Protein AF-A0A7D5QGR8-F1 (afdb_monomer_lite)

pLDDT: mean 90.05, std 13.3, range [35.19, 98.06]

Radius of gyration: 16.92 Å; chains: 1; bounding box: 45×36×46 Å

Sequence (102 aa):
MPTPKSEFPELHPCDFYTPDELLEADQLYTVYEIARLLQGLDPDAEIDEGTEEILLDWTIPWVMNNADDLVVAEPRTEDEPAHYGLKRPGDLGDGAGDVDGE

Organism: NCBI:txid2743089

InterPro domains:
  IPR043867 Protein of unknown function DUF5827 [PF19145] (1-87)

Structure (mmCIF, N/CA/C/O backbone):
data_AF-A0A7D5QGR8-F1
#
_entry.id   AF-A0A7D5QGR8-F1
#
loop_
_atom_site.group_PDB
_atom_site.id
_atom_site.type_symbol
_at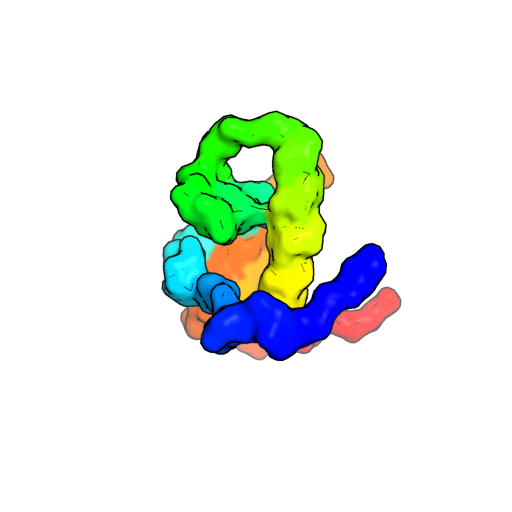om_site.label_atom_id
_atom_site.label_alt_id
_atom_site.label_comp_id
_atom_site.label_asym_id
_atom_site.label_entity_id
_atom_site.label_seq_id
_atom_site.pdbx_PDB_ins_code
_atom_site.Cartn_x
_atom_site.Cartn_y
_atom_site.Cartn_z
_atom_site.occupancy
_atom_site.B_iso_or_equiv
_atom_site.auth_seq_id
_atom_site.auth_comp_id
_atom_site.auth_asym_id
_atom_site.auth_atom_id
_atom_site.pdbx_PDB_model_num
ATOM 1 N N . MET A 1 1 ? -1.782 4.107 28.323 1.00 67.88 1 MET A N 1
ATOM 2 C CA . MET A 1 1 ? -2.050 2.904 29.146 1.00 67.88 1 MET A CA 1
ATOM 3 C C . MET A 1 1 ? -2.883 1.944 28.312 1.00 67.88 1 MET A C 1
ATOM 5 O O . MET A 1 1 ? -3.710 2.449 27.564 1.00 67.88 1 MET A O 1
ATOM 9 N N . PRO A 1 2 ? -2.663 0.621 28.386 1.00 90.56 2 PRO A N 1
ATOM 10 C CA . PRO A 1 2 ? -3.472 -0.352 27.650 1.00 90.56 2 PRO A CA 1
ATOM 11 C C . PRO A 1 2 ? -4.898 -0.444 28.216 1.00 90.56 2 PRO A C 1
ATOM 13 O O . PRO A 1 2 ? -5.076 -0.386 29.433 1.00 90.56 2 PRO A O 1
ATOM 16 N N . THR A 1 3 ? -5.888 -0.618 27.337 1.00 94.38 3 THR A N 1
ATOM 17 C CA . THR A 1 3 ? -7.311 -0.763 27.694 1.00 94.38 3 THR A CA 1
ATOM 18 C C . THR A 1 3 ? -7.727 -2.242 27.649 1.00 94.38 3 THR A C 1
ATOM 20 O O . THR A 1 3 ? -7.414 -2.927 26.670 1.00 94.38 3 THR A O 1
ATOM 23 N N . PRO A 1 4 ? -8.419 -2.777 28.672 1.00 96.44 4 PRO A N 1
ATOM 24 C CA . PRO A 1 4 ? -8.950 -4.139 28.660 1.00 96.44 4 PRO A CA 1
ATOM 25 C C . PRO A 1 4 ? -9.949 -4.383 27.521 1.00 96.44 4 PRO A C 1
ATOM 27 O O . PRO A 1 4 ? -10.873 -3.603 27.312 1.00 96.44 4 PRO A O 1
ATOM 30 N N . LYS A 1 5 ? -9.837 -5.535 26.843 1.00 91.94 5 LYS A N 1
ATOM 31 C CA . LYS A 1 5 ? -10.770 -5.938 25.769 1.00 91.94 5 LYS A CA 1
ATOM 32 C C . LYS A 1 5 ? -12.233 -5.995 26.224 1.00 91.94 5 LYS A C 1
ATOM 34 O O . LYS A 1 5 ? -13.124 -5.744 25.430 1.00 91.94 5 LYS A O 1
ATOM 39 N N . SER A 1 6 ? -12.475 -6.309 27.498 1.00 95.94 6 SER A N 1
ATOM 40 C CA . SER A 1 6 ? -13.815 -6.389 28.093 1.00 95.94 6 SER A CA 1
ATOM 41 C C . SER A 1 6 ? -14.546 -5.048 28.185 1.00 95.94 6 SER A C 1
ATOM 43 O O . SER A 1 6 ? -15.734 -5.043 28.490 1.00 95.94 6 SER A O 1
ATOM 45 N N . GLU A 1 7 ? -13.857 -3.922 27.974 1.00 96.81 7 GLU A N 1
ATOM 46 C CA . GLU A 1 7 ? -14.498 -2.603 27.895 1.00 96.81 7 GLU A CA 1
ATOM 47 C C . GLU A 1 7 ? -15.205 -2.372 26.550 1.00 96.81 7 GLU A C 1
ATOM 49 O O . GLU A 1 7 ? -15.993 -1.436 26.428 1.00 96.81 7 GLU A O 1
ATOM 54 N N . PHE A 1 8 ? -14.972 -3.237 25.558 1.00 94.06 8 PHE A N 1
ATOM 55 C CA . PHE A 1 8 ? -15.569 -3.139 24.233 1.00 94.06 8 PHE A CA 1
ATOM 56 C C . PHE A 1 8 ? -16.682 -4.186 24.074 1.00 94.06 8 PHE A C 1
ATOM 58 O O . PHE A 1 8 ? -16.452 -5.366 24.348 1.00 94.06 8 PHE A O 1
ATOM 65 N N . PRO A 1 9 ? -17.892 -3.782 23.644 1.00 89.19 9 PRO A N 1
ATOM 66 C CA . PRO A 1 9 ? -19.031 -4.692 23.510 1.00 89.19 9 PRO A CA 1
ATOM 67 C C . PRO A 1 9 ? -18.864 -5.696 22.362 1.00 89.19 9 PRO A C 1
ATOM 69 O O . PRO A 1 9 ? -19.501 -6.747 22.377 1.00 89.19 9 PRO A O 1
ATOM 72 N N . GLU A 1 10 ? -18.009 -5.384 21.390 1.00 92.62 10 GLU A N 1
ATOM 73 C CA . GLU A 1 10 ? -17.736 -6.207 20.219 1.00 92.62 10 GLU A CA 1
ATOM 74 C C . GLU A 1 10 ? -16.271 -6.044 19.798 1.00 92.62 10 GLU A C 1
ATOM 76 O O . GLU A 1 10 ? -15.670 -4.983 19.987 1.00 92.62 10 GLU A O 1
ATOM 81 N N . LEU A 1 11 ? -15.692 -7.117 19.259 1.00 93.00 11 LEU A N 1
ATOM 82 C CA . LEU A 1 11 ? -14.363 -7.132 18.660 1.00 93.00 11 LEU A CA 1
ATOM 83 C C . LEU A 1 11 ? -14.506 -7.662 17.238 1.00 93.00 11 LEU A C 1
ATOM 85 O O . LEU A 1 11 ? -15.069 -8.738 17.041 1.00 93.00 11 LEU A O 1
ATOM 89 N N . HIS A 1 12 ? -13.961 -6.934 16.274 1.00 84.62 12 HIS A N 1
ATOM 90 C CA . HIS A 1 12 ? -13.937 -7.357 14.880 1.00 84.62 12 HIS A CA 1
ATOM 91 C C . HIS A 1 12 ? -12.576 -7.976 14.538 1.00 84.62 12 HIS A C 1
ATOM 93 O O . HIS A 1 12 ? -11.566 -7.608 15.155 1.00 84.62 12 HIS A O 1
ATOM 99 N N . PRO A 1 13 ? -12.525 -8.915 13.579 1.00 84.25 13 PRO A N 1
ATOM 100 C CA . PRO A 1 13 ? -11.278 -9.279 12.925 1.00 84.25 13 PRO A CA 1
ATOM 101 C C . PRO A 1 13 ? -10.576 -8.030 12.386 1.00 84.25 13 PRO A C 1
ATOM 103 O O . PRO A 1 13 ? -11.219 -7.072 11.955 1.00 84.25 13 PRO A O 1
ATOM 106 N N . CYS A 1 14 ? -9.251 -8.026 12.456 1.00 80.19 14 CYS A N 1
ATOM 107 C CA . CYS A 1 14 ? -8.440 -6.953 11.897 1.00 80.19 14 CYS A CA 1
ATOM 108 C C . CYS A 1 14 ? -8.178 -7.279 10.423 1.00 80.19 14 CYS A C 1
ATOM 110 O O . CYS A 1 14 ? -7.066 -7.656 10.061 1.00 80.19 14 CYS A O 1
ATOM 112 N N . ASP A 1 15 ? -9.240 -7.217 9.621 1.00 79.06 15 ASP A N 1
ATOM 113 C CA . ASP A 1 15 ? -9.203 -7.549 8.199 1.00 79.06 15 ASP A CA 1
ATOM 114 C C . ASP A 1 15 ? -8.870 -6.291 7.390 1.00 79.06 15 ASP A C 1
ATOM 116 O O . ASP A 1 15 ? -9.483 -5.236 7.570 1.00 79.06 15 ASP A O 1
ATOM 120 N N . PHE A 1 16 ? -7.879 -6.411 6.512 1.00 84.38 16 PHE A N 1
ATOM 121 C CA . PHE A 1 16 ? -7.481 -5.383 5.553 1.00 84.38 16 PHE A CA 1
ATOM 122 C C . PHE A 1 16 ? -7.799 -5.869 4.142 1.00 84.38 16 PHE A C 1
ATOM 124 O O . PHE A 1 16 ? -7.909 -7.076 3.930 1.00 84.38 16 PHE A O 1
ATOM 131 N N . TYR A 1 17 ? -7.907 -4.940 3.188 1.00 88.94 17 TYR A N 1
ATOM 132 C CA . TYR A 1 17 ? -8.059 -5.295 1.778 1.00 88.94 17 TYR A CA 1
ATOM 133 C C . TYR A 1 17 ? -6.955 -6.260 1.349 1.00 88.94 17 TYR A C 1
ATOM 135 O O . TYR A 1 17 ? -5.775 -6.036 1.639 1.00 88.94 17 TYR A O 1
ATOM 143 N N . THR A 1 18 ? -7.346 -7.324 0.663 1.00 94.44 18 THR A N 1
ATOM 144 C CA . THR A 1 18 ? -6.410 -8.161 -0.088 1.00 94.44 18 THR A CA 1
ATOM 145 C C . THR A 1 18 ? -5.915 -7.401 -1.322 1.00 94.44 18 THR A C 1
ATOM 147 O O . THR A 1 18 ? -6.563 -6.443 -1.761 1.00 94.44 18 THR A O 1
ATOM 150 N N . PRO A 1 19 ? -4.763 -7.775 -1.900 1.00 96.81 19 PRO A N 1
ATOM 151 C CA . PRO A 1 19 ? -4.290 -7.137 -3.118 1.00 96.81 19 PRO A CA 1
ATOM 152 C C . PRO A 1 19 ? -5.316 -7.154 -4.253 1.00 96.81 19 PRO A C 1
ATOM 154 O O . PRO A 1 19 ? -5.481 -6.132 -4.916 1.00 96.81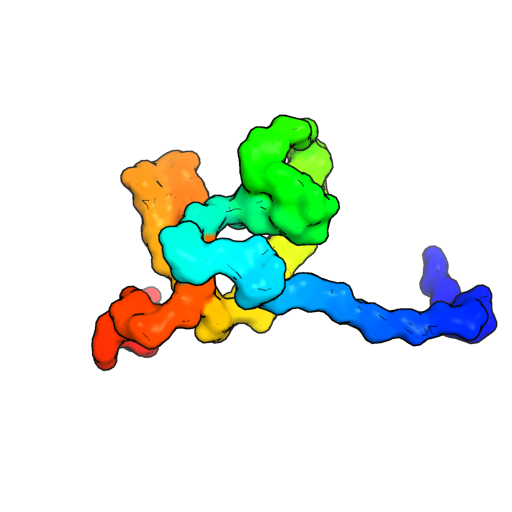 19 PRO A O 1
ATOM 157 N N . ASP A 1 20 ? -6.016 -8.271 -4.470 1.00 96.12 20 ASP A N 1
ATOM 158 C CA . ASP A 1 20 ? -6.979 -8.424 -5.567 1.00 96.12 20 ASP A CA 1
ATOM 159 C C . ASP A 1 20 ? -8.268 -7.616 -5.379 1.00 96.12 20 ASP A C 1
ATOM 161 O O . ASP A 1 20 ? -8.932 -7.284 -6.359 1.00 96.12 20 ASP A O 1
ATOM 165 N N . GLU A 1 21 ? -8.602 -7.253 -4.141 1.00 95.50 21 GLU A N 1
ATOM 166 C CA . GLU A 1 21 ? -9.685 -6.311 -3.846 1.00 95.50 21 GLU A CA 1
ATOM 167 C C . GLU A 1 21 ? -9.272 -4.849 -4.058 1.00 95.50 21 GLU A C 1
ATOM 169 O O . GLU A 1 21 ? -10.134 -4.001 -4.293 1.00 95.50 21 GLU A O 1
ATOM 174 N N . LEU A 1 22 ? -7.977 -4.545 -3.928 1.00 96.69 22 LEU A N 1
ATOM 175 C CA . LEU A 1 22 ? -7.461 -3.176 -3.904 1.00 96.69 22 LEU A CA 1
ATOM 176 C C . LEU A 1 22 ? -6.945 -2.694 -5.264 1.00 96.69 22 LEU A C 1
ATOM 178 O O . LEU A 1 22 ? -7.111 -1.523 -5.601 1.00 96.69 22 LEU A O 1
ATOM 182 N N . LEU A 1 23 ? -6.257 -3.565 -6.003 1.00 97.69 23 LEU A N 1
ATOM 183 C CA . LEU A 1 23 ? -5.476 -3.203 -7.183 1.00 97.69 23 LEU A CA 1
ATOM 184 C C . LEU A 1 23 ? -6.119 -3.746 -8.459 1.00 97.69 23 LEU A C 1
ATOM 186 O O . LEU A 1 23 ? -6.622 -4.866 -8.499 1.00 97.69 23 LEU A O 1
ATOM 190 N N . GLU A 1 24 ? -6.024 -2.987 -9.546 1.00 96.94 24 GLU A N 1
ATOM 191 C CA . GLU A 1 24 ? -6.418 -3.488 -10.861 1.00 96.94 24 GLU A CA 1
ATOM 192 C C . GLU A 1 24 ? -5.350 -4.439 -11.421 1.00 96.94 24 GLU A C 1
ATOM 194 O O . GLU A 1 24 ? -4.154 -4.142 -11.398 1.00 96.94 24 GLU A O 1
ATOM 199 N N . ALA A 1 25 ? -5.782 -5.571 -11.986 1.00 95.44 25 ALA A N 1
ATOM 200 C CA . ALA A 1 25 ? -4.891 -6.648 -12.440 1.00 95.44 25 ALA A CA 1
ATOM 201 C C . ALA A 1 25 ? -3.854 -6.214 -13.489 1.00 95.44 25 ALA A C 1
ATOM 203 O O . ALA A 1 25 ? -2.765 -6.778 -13.557 1.00 95.44 25 ALA A O 1
ATOM 204 N N . ASP A 1 26 ? -4.185 -5.215 -14.306 1.00 95.56 26 ASP A N 1
ATOM 205 C CA . ASP A 1 26 ? -3.349 -4.765 -15.421 1.00 95.56 26 ASP A CA 1
ATOM 206 C C . ASP A 1 26 ? -2.638 -3.428 -15.129 1.00 95.56 26 ASP A C 1
ATOM 208 O O . ASP A 1 26 ? -2.119 -2.792 -16.052 1.00 95.56 26 ASP A O 1
ATOM 212 N N . GLN A 1 27 ? -2.626 -2.976 -13.868 1.00 97.25 27 GLN A N 1
ATOM 213 C CA . GLN A 1 27 ? -2.023 -1.708 -13.451 1.00 97.25 27 GLN A CA 1
ATOM 214 C C . GLN A 1 27 ? -0.880 -1.910 -12.452 1.00 97.25 27 GLN A C 1
ATOM 216 O O . GLN A 1 27 ? -0.802 -2.909 -11.740 1.00 97.25 27 GLN A O 1
ATOM 221 N N . LEU A 1 28 ? 0.021 -0.928 -12.423 1.00 97.44 28 LEU A N 1
ATOM 222 C CA . LEU A 1 28 ? 1.079 -0.819 -11.431 1.00 97.44 28 LEU A CA 1
ATOM 223 C C . LEU A 1 28 ? 0.957 0.537 -10.737 1.00 97.44 28 LEU A C 1
ATOM 225 O O . LEU A 1 28 ? 0.696 1.542 -11.399 1.00 97.44 28 LEU A O 1
ATOM 229 N N . TYR A 1 29 ? 1.213 0.545 -9.438 1.00 98.06 29 TYR A N 1
ATOM 230 C CA . TYR A 1 29 ? 1.041 1.680 -8.545 1.00 98.06 29 TYR A CA 1
ATOM 231 C C . TYR A 1 29 ? 2.308 1.899 -7.729 1.00 98.06 29 TYR A C 1
ATOM 233 O O . TYR A 1 29 ? 2.955 0.957 -7.277 1.00 98.06 29 TYR A O 1
ATOM 241 N N . THR A 1 30 ? 2.662 3.143 -7.481 1.00 97.44 30 THR A N 1
ATOM 242 C CA . THR A 1 30 ? 3.656 3.498 -6.474 1.00 97.44 30 THR A CA 1
ATOM 243 C C . THR A 1 30 ? 3.129 3.182 -5.072 1.00 97.44 30 THR A C 1
ATOM 245 O O . THR A 1 30 ? 1.923 3.084 -4.836 1.00 97.44 30 THR A O 1
ATOM 248 N N . VAL A 1 31 ? 4.031 3.074 -4.094 1.00 96.62 31 VAL A N 1
ATOM 249 C CA . VAL A 1 31 ? 3.629 2.885 -2.688 1.00 96.62 31 VAL A CA 1
ATOM 250 C C . VAL A 1 31 ? 2.727 4.025 -2.182 1.00 96.62 31 VAL A C 1
ATOM 252 O O . VAL A 1 31 ? 1.842 3.796 -1.364 1.00 96.62 31 VAL A O 1
ATOM 255 N N . TYR A 1 32 ? 2.896 5.236 -2.719 1.00 97.00 32 TYR A N 1
ATOM 256 C CA . TYR A 1 32 ? 2.086 6.412 -2.398 1.00 97.00 32 TYR A CA 1
ATOM 257 C C . TYR A 1 32 ? 0.641 6.284 -2.900 1.00 97.00 32 TYR A C 1
ATOM 259 O O . TYR A 1 32 ? -0.302 6.664 -2.204 1.00 97.00 32 TYR A O 1
ATOM 267 N N . GLU A 1 33 ? 0.453 5.733 -4.097 1.00 97.94 33 GLU A N 1
ATOM 268 C CA . GLU A 1 33 ? -0.871 5.484 -4.679 1.00 97.94 33 GLU A CA 1
ATOM 269 C C . GLU A 1 33 ? -1.590 4.358 -3.925 1.00 97.94 33 GLU A C 1
ATOM 271 O O . GLU A 1 33 ? -2.759 4.502 -3.568 1.00 97.94 33 GLU A O 1
ATOM 276 N N . ILE A 1 34 ? -0.877 3.281 -3.569 1.00 97.62 34 ILE A N 1
ATOM 277 C CA . ILE A 1 34 ? -1.427 2.199 -2.731 1.00 97.62 34 ILE A CA 1
ATOM 278 C C . ILE A 1 34 ? -1.865 2.744 -1.367 1.00 97.62 34 ILE A C 1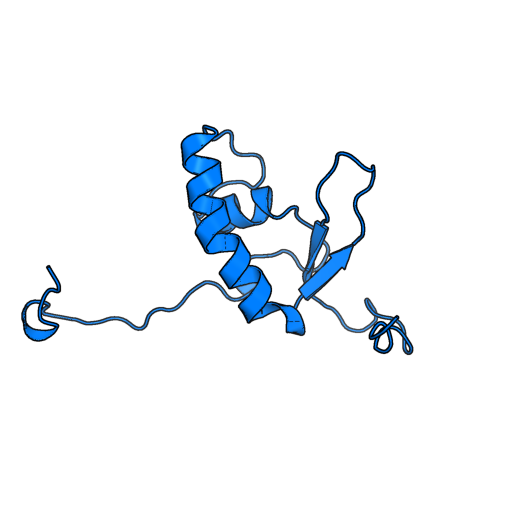
ATOM 280 O O . ILE A 1 34 ? -2.938 2.391 -0.875 1.00 97.62 34 ILE A O 1
ATOM 284 N N . ALA A 1 35 ? -1.082 3.650 -0.776 1.00 96.69 35 ALA A N 1
ATOM 285 C CA . ALA A 1 35 ? -1.416 4.272 0.499 1.00 96.69 35 ALA A CA 1
ATOM 286 C C . ALA A 1 35 ? -2.759 5.018 0.454 1.00 96.69 35 ALA A C 1
ATOM 288 O O . ALA A 1 35 ? -3.545 4.926 1.397 1.00 96.69 35 ALA A O 1
ATOM 289 N N . ARG A 1 36 ? -3.057 5.702 -0.659 1.00 96.94 36 ARG A N 1
ATOM 290 C CA . ARG A 1 36 ? -4.339 6.385 -0.900 1.00 96.94 36 ARG A CA 1
ATOM 291 C C . ARG A 1 36 ? -5.480 5.394 -1.105 1.00 96.94 36 ARG A C 1
ATOM 293 O O . ARG A 1 36 ? -6.522 5.530 -0.460 1.00 96.94 36 ARG A O 1
ATOM 300 N N . LEU A 1 37 ? -5.264 4.365 -1.925 1.00 96.69 37 LEU A N 1
ATOM 301 C CA . LEU A 1 37 ? -6.252 3.313 -2.176 1.00 96.69 37 LEU A CA 1
ATOM 302 C C . LEU A 1 37 ? -6.665 2.601 -0.880 1.00 96.69 37 LEU A C 1
ATOM 304 O O . LEU A 1 37 ? -7.853 2.378 -0.657 1.00 96.69 37 LEU A O 1
ATOM 308 N N . LEU A 1 38 ? -5.719 2.322 0.026 1.00 95.31 38 LEU A N 1
ATOM 309 C CA . LEU A 1 38 ? -6.009 1.725 1.338 1.00 95.31 38 LEU A CA 1
ATOM 310 C C . LEU A 1 38 ? -6.931 2.597 2.208 1.00 95.31 38 LEU A C 1
ATOM 312 O O . LEU A 1 38 ? -7.628 2.071 3.075 1.00 95.31 38 LEU A O 1
ATOM 316 N N . GLN A 1 39 ? -6.964 3.912 1.971 1.00 93.62 39 GLN A N 1
ATOM 317 C CA . GLN A 1 39 ? -7.894 4.844 2.620 1.00 93.62 39 GLN A CA 1
ATOM 318 C C . GLN A 1 39 ? -9.213 5.027 1.844 1.00 93.62 39 GLN A C 1
ATOM 320 O O . GLN A 1 39 ? -10.077 5.790 2.280 1.00 93.62 39 GLN A O 1
ATOM 325 N N . GLY A 1 40 ? -9.385 4.353 0.703 1.00 93.75 40 GLY A N 1
ATOM 326 C CA . GLY A 1 40 ? -10.525 4.532 -0.197 1.00 93.75 40 GLY A CA 1
ATOM 327 C C . GLY A 1 40 ? -10.488 5.845 -0.987 1.00 93.75 40 GLY A C 1
ATOM 328 O O . GLY A 1 40 ? -11.543 6.361 -1.359 1.00 93.75 40 GLY A O 1
ATOM 329 N N . LEU A 1 41 ? -9.298 6.413 -1.194 1.00 96.25 41 LEU A N 1
ATOM 330 C CA . LEU A 1 41 ? -9.080 7.620 -1.992 1.00 96.25 41 LEU A CA 1
ATOM 331 C C . LEU A 1 41 ? -8.687 7.265 -3.432 1.00 96.25 41 LEU A C 1
ATOM 333 O O . LEU A 1 41 ? -8.276 6.140 -3.709 1.00 96.25 41 LEU A O 1
ATOM 337 N N . ASP A 1 42 ? -8.785 8.244 -4.334 1.00 96.62 42 ASP A N 1
ATOM 338 C CA . ASP A 1 42 ? -8.198 8.129 -5.674 1.00 96.62 42 ASP A CA 1
ATOM 339 C C . ASP A 1 42 ? -6.661 8.035 -5.564 1.00 96.62 42 ASP A C 1
ATOM 341 O O . ASP A 1 42 ? -6.083 8.731 -4.717 1.00 96.62 42 ASP A O 1
ATOM 345 N N . PRO A 1 43 ? -5.977 7.201 -6.371 1.00 96.56 43 PRO A N 1
ATOM 346 C CA . PRO A 1 43 ? -4.515 7.159 -6.407 1.00 96.56 43 PRO A CA 1
ATOM 347 C C . PRO A 1 43 ? -3.865 8.527 -6.666 1.00 96.56 43 PRO A C 1
ATOM 349 O O . PRO A 1 43 ? -2.763 8.758 -6.170 1.00 96.56 43 PRO A O 1
ATOM 352 N N . ASP A 1 44 ? -4.531 9.451 -7.367 1.00 95.94 44 ASP A N 1
ATOM 353 C CA . ASP A 1 44 ? -4.004 10.795 -7.646 1.00 95.94 44 ASP A CA 1
ATOM 354 C C . ASP A 1 44 ? -4.391 11.865 -6.607 1.00 95.94 44 ASP A C 1
ATOM 356 O O . ASP A 1 44 ? -4.037 13.039 -6.754 1.00 95.94 44 ASP A O 1
ATOM 360 N N . ALA A 1 45 ? -5.082 11.471 -5.530 1.00 96.88 45 ALA A N 1
ATOM 361 C CA . ALA A 1 45 ? -5.596 12.406 -4.541 1.00 96.88 45 ALA A CA 1
ATOM 362 C C . ALA A 1 45 ? -4.477 13.235 -3.883 1.00 96.88 45 ALA A C 1
ATOM 364 O O . ALA A 1 45 ? -3.497 12.704 -3.352 1.00 96.88 45 ALA A O 1
ATOM 365 N N . GLU A 1 46 ? -4.654 14.556 -3.848 1.00 95.31 46 GLU A N 1
ATOM 366 C CA . GLU A 1 46 ? -3.746 15.452 -3.133 1.00 95.31 46 GLU A CA 1
ATOM 367 C C . GLU A 1 46 ? -3.939 15.310 -1.614 1.00 95.31 46 GLU A C 1
ATOM 369 O O . GLU A 1 46 ? -5.027 15.548 -1.082 1.00 95.31 46 GLU A O 1
ATOM 374 N N . ILE A 1 47 ? -2.864 14.951 -0.910 1.00 95.00 47 ILE A N 1
ATOM 375 C CA . ILE A 1 47 ? -2.791 14.888 0.555 1.00 95.00 47 ILE A CA 1
ATOM 376 C C . ILE A 1 47 ? -1.563 15.664 1.032 1.00 95.00 47 ILE A C 1
ATOM 378 O O . ILE A 1 47 ? -0.622 15.880 0.268 1.00 95.00 47 ILE A O 1
ATOM 382 N N . ASP A 1 48 ? -1.574 16.119 2.283 1.00 95.94 48 ASP A N 1
ATOM 383 C CA . ASP A 1 48 ? -0.405 16.778 2.858 1.00 95.94 48 ASP A CA 1
ATOM 384 C C . ASP A 1 48 ? 0.693 15.767 3.225 1.00 95.94 48 ASP A C 1
ATOM 386 O O . ASP A 1 48 ? 0.414 14.609 3.537 1.00 95.94 48 ASP A O 1
ATOM 390 N N . GLU A 1 49 ? 1.941 16.235 3.229 1.00 94.12 49 GLU A N 1
ATOM 391 C CA . GLU A 1 49 ? 3.142 15.426 3.488 1.00 94.12 49 GLU A CA 1
ATOM 392 C C . GLU A 1 49 ? 3.084 14.690 4.836 1.00 94.12 49 GLU A C 1
ATOM 394 O O . GLU A 1 49 ? 3.422 13.513 4.911 1.00 94.12 49 GLU A O 1
ATOM 399 N N . GLY A 1 50 ? 2.577 15.337 5.893 1.00 95.88 50 GLY A N 1
ATOM 400 C CA . GLY A 1 50 ? 2.482 14.717 7.217 1.00 95.88 50 GLY A CA 1
ATOM 401 C C . GLY A 1 50 ? 1.473 13.570 7.260 1.00 95.88 50 GLY A C 1
ATOM 402 O O . GLY A 1 50 ? 1.702 12.557 7.921 1.00 95.88 50 GLY A O 1
ATOM 403 N N . THR A 1 51 ? 0.361 13.705 6.537 1.00 95.31 51 THR A N 1
ATOM 404 C CA . THR A 1 51 ? -0.584 12.602 6.342 1.00 95.31 51 THR A CA 1
ATOM 405 C C . THR A 1 51 ? 0.046 11.490 5.507 1.00 95.31 51 THR A C 1
ATOM 407 O O . THR A 1 51 ? -0.082 10.324 5.872 1.00 95.31 51 THR A O 1
ATOM 410 N N . GLU A 1 52 ? 0.746 11.825 4.421 1.00 96.00 52 GLU A N 1
ATOM 411 C CA . GLU A 1 52 ? 1.390 10.838 3.548 1.00 96.00 52 GLU A CA 1
ATOM 412 C C . GLU A 1 52 ? 2.410 9.975 4.299 1.00 96.00 52 GLU A C 1
ATOM 414 O O . GLU A 1 52 ? 2.336 8.749 4.212 1.00 96.00 52 GLU A O 1
ATOM 419 N N . GLU A 1 53 ? 3.284 10.583 5.106 1.00 95.75 53 GLU A N 1
ATOM 420 C CA . GLU A 1 53 ? 4.244 9.865 5.958 1.00 95.75 53 GLU A CA 1
ATOM 421 C C . GLU A 1 53 ? 3.549 8.829 6.850 1.00 95.75 53 GLU A C 1
ATOM 423 O O . GLU A 1 53 ? 3.948 7.665 6.892 1.00 95.75 53 GLU A O 1
ATOM 428 N N . ILE A 1 54 ? 2.454 9.228 7.506 1.00 95.38 54 ILE A N 1
ATOM 429 C CA . ILE A 1 54 ? 1.682 8.323 8.358 1.00 95.38 54 ILE A CA 1
ATOM 430 C C . ILE A 1 54 ? 1.090 7.188 7.528 1.00 95.38 54 ILE A C 1
ATOM 432 O O . ILE A 1 54 ? 1.146 6.045 7.963 1.00 95.38 54 ILE A O 1
ATOM 436 N N . LEU A 1 55 ? 0.510 7.460 6.355 1.00 95.56 55 LEU A N 1
ATOM 437 C CA . LEU A 1 55 ? -0.094 6.413 5.527 1.00 95.56 55 LEU A CA 1
ATOM 438 C C . LEU A 1 55 ? 0.946 5.406 5.013 1.00 95.56 55 LEU A C 1
ATOM 440 O O . LEU A 1 55 ? 0.655 4.206 4.934 1.00 95.56 55 LEU A O 1
ATOM 444 N N . LEU A 1 56 ? 2.165 5.856 4.712 1.00 95.81 56 LEU A N 1
ATOM 445 C CA . LEU A 1 56 ? 3.260 4.978 4.297 1.00 95.81 56 LEU A CA 1
ATOM 446 C C . LEU A 1 56 ? 3.673 3.998 5.398 1.00 95.81 56 LEU A C 1
ATOM 448 O O . LEU A 1 56 ? 3.926 2.831 5.085 1.00 95.81 56 LEU A O 1
ATOM 452 N N . ASP A 1 57 ? 3.648 4.415 6.668 1.00 95.75 57 ASP A N 1
ATOM 453 C CA . ASP A 1 57 ? 3.958 3.539 7.808 1.00 95.75 57 ASP A CA 1
ATOM 454 C C . ASP A 1 57 ? 3.041 2.307 7.880 1.00 95.75 57 ASP A C 1
ATOM 456 O O . ASP A 1 57 ? 3.455 1.256 8.370 1.00 95.75 57 ASP A O 1
ATOM 460 N N . TRP A 1 58 ? 1.806 2.406 7.374 1.00 91.88 58 TRP A N 1
ATOM 461 C CA . TRP A 1 58 ? 0.865 1.278 7.291 1.00 91.88 58 TRP A CA 1
ATOM 462 C C . TRP A 1 58 ? 0.971 0.524 5.968 1.00 91.88 58 TRP A C 1
ATOM 464 O O . TRP A 1 58 ? 0.825 -0.699 5.929 1.00 91.88 58 TRP A O 1
ATOM 474 N N . THR A 1 59 ? 1.248 1.248 4.886 1.00 96.00 59 THR A N 1
ATOM 475 C CA . THR A 1 59 ? 1.289 0.686 3.534 1.00 96.00 59 THR A CA 1
ATOM 476 C C . THR A 1 59 ? 2.488 -0.233 3.343 1.00 96.00 59 THR A C 1
ATOM 478 O O . THR A 1 59 ? 2.349 -1.302 2.755 1.00 96.00 59 THR A O 1
ATOM 481 N N . ILE A 1 60 ? 3.656 0.121 3.890 1.00 94.50 60 ILE A N 1
ATOM 482 C CA . ILE A 1 60 ? 4.863 -0.710 3.782 1.00 94.50 60 ILE A CA 1
ATOM 483 C C . ILE A 1 60 ? 4.650 -2.094 4.428 1.00 94.50 60 ILE A C 1
ATOM 485 O O . ILE A 1 60 ? 4.869 -3.094 3.742 1.00 94.50 60 ILE A O 1
ATOM 489 N N . PRO A 1 61 ? 4.172 -2.215 5.686 1.00 95.31 61 PRO A N 1
ATOM 490 C CA . PRO A 1 61 ? 3.810 -3.509 6.263 1.00 95.31 61 PRO A CA 1
ATOM 491 C C . PRO A 1 61 ? 2.790 -4.290 5.436 1.00 95.31 61 PRO A C 1
ATOM 493 O O . PRO A 1 61 ? 2.918 -5.508 5.318 1.00 95.31 61 PRO A O 1
ATOM 496 N N . TRP A 1 62 ? 1.800 -3.609 4.853 1.00 96.00 62 TRP A N 1
ATOM 497 C CA . TRP A 1 62 ? 0.812 -4.256 3.996 1.00 96.00 62 TRP A CA 1
ATOM 498 C C . TRP A 1 62 ? 1.460 -4.840 2.732 1.00 96.00 62 TRP A C 1
ATOM 500 O O . TRP A 1 62 ? 1.234 -6.010 2.433 1.00 96.00 62 TRP A O 1
ATOM 510 N N . VAL A 1 63 ? 2.329 -4.095 2.041 1.00 96.56 63 VAL A N 1
ATOM 511 C CA . VAL A 1 63 ? 3.065 -4.599 0.864 1.00 96.56 63 VAL A CA 1
ATOM 512 C C . VAL A 1 63 ? 3.932 -5.798 1.246 1.00 96.56 63 VAL A C 1
ATOM 514 O O . VAL A 1 63 ? 3.885 -6.826 0.579 1.00 96.56 63 VAL A O 1
ATOM 517 N N . MET A 1 64 ? 4.671 -5.702 2.354 1.00 95.69 64 MET A N 1
ATOM 518 C CA . MET A 1 64 ? 5.533 -6.785 2.838 1.00 95.69 64 MET A CA 1
ATOM 519 C C . MET A 1 64 ? 4.743 -8.055 3.177 1.00 95.69 64 MET A C 1
ATOM 521 O O . MET A 1 64 ? 5.191 -9.156 2.872 1.00 95.69 64 MET A O 1
ATOM 525 N N . ASN A 1 65 ? 3.567 -7.915 3.797 1.00 95.75 65 ASN A N 1
ATOM 526 C CA . ASN A 1 65 ? 2.711 -9.047 4.152 1.00 95.75 65 ASN A CA 1
ATOM 527 C C . ASN A 1 65 ? 2.074 -9.720 2.927 1.00 95.75 65 ASN A C 1
ATOM 529 O O . ASN A 1 65 ? 1.739 -10.898 2.993 1.00 95.75 65 ASN A O 1
ATOM 533 N N . ASN A 1 66 ? 1.903 -8.982 1.831 1.00 96.50 66 ASN A N 1
ATOM 534 C CA . ASN A 1 66 ? 1.251 -9.459 0.614 1.00 96.50 66 ASN A CA 1
ATOM 535 C C . ASN A 1 66 ? 2.234 -9.673 -0.552 1.00 96.50 66 ASN A C 1
ATOM 537 O O . ASN A 1 66 ? 1.813 -9.829 -1.695 1.00 96.50 66 ASN A O 1
ATOM 541 N N . ALA A 1 67 ? 3.545 -9.678 -0.288 1.00 96.38 67 ALA A N 1
ATOM 542 C CA . ALA A 1 67 ? 4.575 -9.698 -1.327 1.00 96.38 67 ALA A CA 1
ATOM 543 C C . ALA A 1 67 ? 4.489 -10.919 -2.265 1.00 96.38 67 ALA A C 1
ATOM 545 O O . ALA A 1 67 ? 4.839 -10.808 -3.438 1.00 96.38 67 ALA A O 1
ATOM 546 N N . ASP A 1 68 ? 3.988 -12.060 -1.782 1.00 96.06 68 ASP A N 1
ATOM 547 C CA . ASP A 1 68 ? 3.839 -13.286 -2.581 1.00 96.06 68 ASP A CA 1
ATOM 548 C C . ASP A 1 68 ? 2.849 -13.134 -3.754 1.00 96.06 68 ASP A C 1
ATOM 550 O O . ASP A 1 68 ? 3.027 -13.779 -4.800 1.00 96.06 68 ASP A O 1
ATOM 554 N N . ASP A 1 69 ? 1.856 -12.252 -3.590 1.00 97.00 69 ASP A N 1
ATOM 555 C CA . ASP A 1 69 ? 0.773 -11.964 -4.540 1.00 97.00 69 ASP A CA 1
ATOM 556 C C . ASP A 1 69 ? 1.042 -10.715 -5.393 1.00 97.00 69 ASP A C 1
ATOM 558 O O . ASP A 1 69 ? 0.246 -10.355 -6.266 1.00 97.00 69 ASP A O 1
ATOM 562 N N . LEU A 1 70 ? 2.177 -10.053 -5.171 1.00 97.50 70 LEU A N 1
ATOM 563 C CA . LEU A 1 70 ? 2.559 -8.829 -5.859 1.00 97.50 70 LEU A CA 1
ATOM 564 C C . LEU A 1 70 ? 3.748 -9.058 -6.800 1.00 97.50 70 LEU A C 1
ATOM 566 O O . LEU A 1 70 ? 4.552 -9.980 -6.653 1.00 97.50 70 LEU A O 1
ATOM 570 N N . VAL A 1 71 ? 3.862 -8.181 -7.790 1.00 97.62 71 VAL A N 1
ATOM 571 C CA . VAL A 1 71 ? 5.068 -7.973 -8.594 1.00 97.62 71 VAL A CA 1
ATOM 572 C C . VAL A 1 71 ? 5.540 -6.540 -8.422 1.00 97.62 71 VAL A C 1
ATOM 574 O O . VAL A 1 71 ? 4.732 -5.641 -8.192 1.00 97.62 71 VAL A O 1
ATOM 577 N N . VAL A 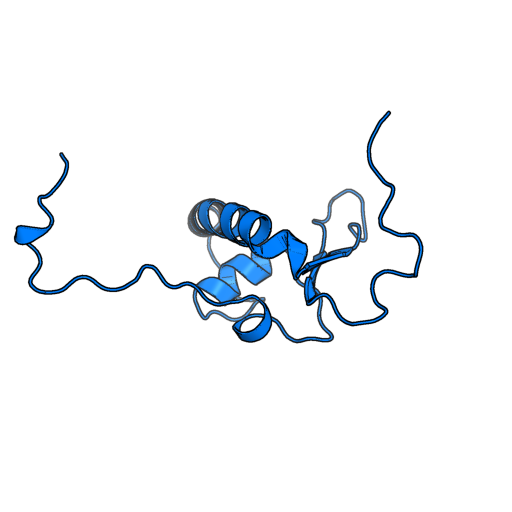1 72 ? 6.848 -6.330 -8.551 1.00 96.81 72 VAL A N 1
ATOM 578 C CA . VAL A 1 72 ? 7.473 -5.008 -8.505 1.00 96.81 72 VAL A CA 1
ATOM 579 C C . VAL A 1 72 ? 8.215 -4.742 -9.812 1.00 96.81 72 VAL A C 1
ATOM 581 O O . VAL A 1 72 ? 8.945 -5.595 -10.314 1.00 96.81 72 VAL A O 1
ATOM 584 N N . ALA A 1 73 ? 8.009 -3.557 -10.369 1.00 96.69 73 ALA A N 1
ATOM 585 C CA . ALA A 1 73 ? 8.766 -3.013 -11.481 1.00 96.69 73 ALA A CA 1
ATOM 586 C C . ALA A 1 73 ? 9.759 -1.974 -10.959 1.00 96.69 73 ALA A C 1
ATOM 588 O O . ALA A 1 73 ? 9.435 -1.181 -10.067 1.00 96.69 73 ALA A O 1
ATOM 589 N N . GLU A 1 74 ? 10.957 -1.965 -11.544 1.00 93.44 74 GLU A N 1
ATOM 590 C CA . GLU A 1 74 ? 11.961 -0.948 -11.244 1.00 93.44 74 GLU A CA 1
ATOM 591 C C . GLU A 1 74 ? 11.403 0.467 -11.477 1.00 93.44 74 GLU A C 1
ATOM 593 O O . GLU A 1 74 ? 10.537 0.669 -12.341 1.00 93.44 74 GLU A O 1
ATOM 598 N N . PRO A 1 75 ? 11.897 1.461 -10.722 1.00 93.81 75 PRO A N 1
ATOM 599 C CA . PRO A 1 75 ? 11.653 2.860 -11.026 1.00 93.81 75 PRO A CA 1
ATOM 600 C C . PRO A 1 75 ? 11.928 3.195 -12.493 1.00 93.81 75 PRO A C 1
ATOM 602 O O . PRO A 1 75 ? 12.857 2.674 -13.109 1.00 93.81 75 PRO A O 1
ATOM 605 N N . ARG A 1 76 ? 11.156 4.129 -13.055 1.00 89.19 76 ARG A N 1
ATOM 606 C CA . ARG A 1 76 ? 11.416 4.622 -14.419 1.00 89.19 76 ARG A CA 1
ATOM 607 C C . ARG A 1 76 ? 12.668 5.494 -14.481 1.00 89.19 76 ARG A C 1
ATOM 609 O O . ARG A 1 76 ? 13.310 5.570 -15.529 1.00 89.19 76 ARG A O 1
ATOM 616 N N . THR A 1 77 ? 12.982 6.164 -13.375 1.00 92.44 77 THR A N 1
ATOM 617 C CA . THR A 1 77 ? 14.148 7.028 -13.183 1.00 92.44 77 THR A CA 1
ATOM 618 C C . THR A 1 77 ? 14.716 6.817 -11.778 1.00 92.44 77 THR A C 1
ATOM 620 O O . THR A 1 77 ? 14.036 6.274 -10.913 1.00 92.44 77 THR A O 1
ATOM 623 N N . GLU A 1 78 ? 15.959 7.237 -11.536 1.00 88.38 78 GLU A N 1
ATOM 624 C CA . GLU A 1 78 ? 16.631 7.053 -10.235 1.00 88.38 78 GLU A CA 1
ATOM 625 C C . GLU A 1 78 ? 15.968 7.830 -9.081 1.00 88.38 78 GLU A C 1
ATOM 627 O O . GLU A 1 78 ? 16.158 7.477 -7.920 1.00 88.38 78 GLU A O 1
ATOM 632 N N . ASP A 1 79 ? 15.182 8.861 -9.398 1.00 91.50 79 ASP A N 1
ATOM 633 C CA . ASP A 1 79 ? 14.497 9.719 -8.424 1.00 91.50 79 ASP A CA 1
ATOM 634 C C . ASP A 1 79 ? 13.021 9.323 -8.210 1.00 91.50 79 ASP A C 1
ATOM 636 O O . ASP A 1 79 ? 12.305 9.968 -7.442 1.00 91.50 79 ASP A O 1
ATOM 640 N N . GLU A 1 80 ? 12.543 8.281 -8.894 1.00 91.44 80 GLU A N 1
ATOM 641 C CA . GLU A 1 80 ? 11.166 7.795 -8.798 1.00 91.44 80 GLU A CA 1
ATOM 642 C C . GLU A 1 80 ? 11.060 6.536 -7.919 1.00 91.44 80 GLU A C 1
ATOM 644 O O . GLU A 1 80 ? 12.003 5.749 -7.813 1.00 91.44 80 GLU A O 1
ATOM 649 N N . PRO A 1 81 ? 9.902 6.293 -7.281 1.00 93.38 81 PRO A N 1
ATOM 650 C CA . PRO A 1 81 ? 9.659 5.046 -6.572 1.00 93.38 81 PRO A CA 1
ATOM 651 C C . PRO A 1 81 ? 9.448 3.867 -7.536 1.00 93.38 81 PRO A C 1
ATOM 653 O O . PRO A 1 81 ? 9.058 4.015 -8.699 1.00 93.38 81 PRO A O 1
ATOM 656 N N . ALA A 1 82 ? 9.649 2.659 -7.009 1.00 95.81 82 ALA A N 1
ATOM 657 C CA . ALA A 1 82 ? 9.237 1.432 -7.677 1.00 95.81 82 ALA A CA 1
ATOM 658 C C . ALA A 1 82 ? 7.707 1.368 -7.798 1.00 95.81 82 ALA A C 1
ATOM 660 O O . ALA A 1 82 ? 6.979 1.992 -7.017 1.00 95.81 82 ALA A O 1
ATOM 661 N N . HIS A 1 83 ? 7.230 0.584 -8.764 1.00 97.62 83 HIS A N 1
ATOM 662 C CA . HIS A 1 83 ? 5.801 0.365 -8.960 1.00 97.62 83 HIS A CA 1
ATOM 663 C C . HIS A 1 83 ? 5.438 -1.087 -8.646 1.00 97.62 83 HIS A C 1
ATOM 665 O O . HIS A 1 83 ? 6.162 -2.002 -9.020 1.00 97.62 83 HIS A O 1
ATOM 671 N N . TYR A 1 84 ? 4.303 -1.298 -7.998 1.00 97.75 84 TYR A N 1
ATOM 672 C CA . TYR A 1 84 ? 3.804 -2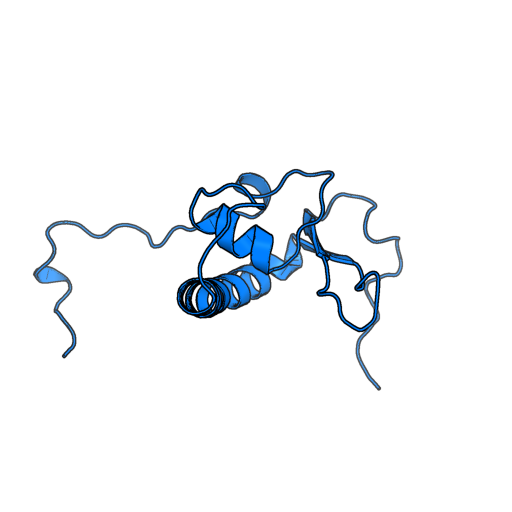.581 -7.529 1.00 97.75 84 TYR A CA 1
ATOM 673 C C . TYR A 1 84 ? 2.455 -2.882 -8.174 1.00 97.75 84 TYR A C 1
AT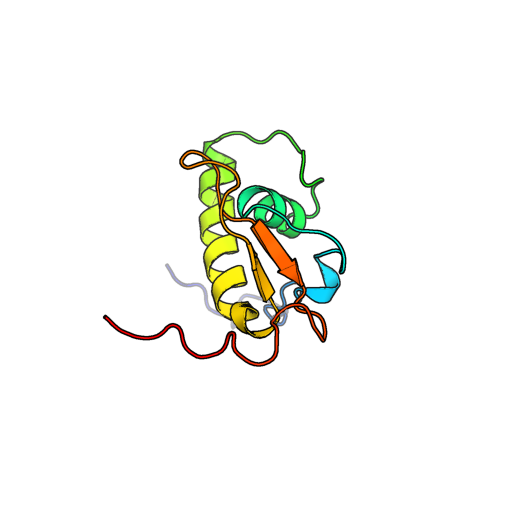OM 675 O O . TYR A 1 84 ? 1.647 -1.979 -8.372 1.00 97.75 84 TYR A O 1
ATOM 683 N N . GLY A 1 85 ? 2.169 -4.143 -8.458 1.00 97.50 85 GLY A N 1
ATOM 684 C CA . GLY A 1 85 ? 0.837 -4.556 -8.896 1.00 97.50 85 GLY A CA 1
ATOM 685 C C . GLY A 1 85 ? 0.600 -6.033 -8.679 1.00 97.50 85 GLY A C 1
ATOM 686 O O . GLY A 1 85 ? 1.441 -6.726 -8.106 1.00 97.50 85 GLY A O 1
ATOM 687 N N . LEU A 1 86 ? -0.559 -6.509 -9.124 1.00 97.69 86 LEU A N 1
ATOM 688 C CA . LEU A 1 86 ? -0.940 -7.900 -8.931 1.00 97.69 86 LEU A CA 1
ATOM 689 C C . LEU A 1 86 ? -0.080 -8.827 -9.767 1.00 97.69 86 LEU A C 1
ATOM 691 O O . LEU A 1 86 ? 0.109 -8.632 -10.967 1.00 97.69 86 LEU A O 1
ATOM 695 N N . LYS A 1 87 ? 0.394 -9.886 -9.124 1.00 97.12 87 LYS A N 1
ATOM 696 C CA . LYS A 1 87 ? 1.089 -10.966 -9.796 1.00 97.12 87 LYS A CA 1
ATOM 697 C C . LYS A 1 87 ? 0.097 -11.809 -10.581 1.00 97.12 87 LYS A C 1
ATOM 699 O O . LYS A 1 87 ? -0.762 -12.480 -10.009 1.00 97.12 87 LYS A O 1
ATOM 704 N N . ARG A 1 88 ? 0.259 -11.851 -11.900 1.00 94.25 88 ARG A N 1
ATOM 705 C CA . ARG A 1 88 ? -0.517 -12.729 -12.779 1.00 94.25 88 ARG A CA 1
ATOM 706 C C . ARG A 1 88 ? 0.346 -13.865 -13.319 1.00 94.25 88 ARG A C 1
ATOM 708 O O . ARG A 1 88 ? 1.576 -13.759 -13.395 1.00 94.25 88 ARG A O 1
ATOM 715 N N . PRO A 1 89 ? -0.287 -14.967 -13.757 1.00 90.75 89 PRO A N 1
ATOM 716 C CA . PRO A 1 89 ? 0.406 -16.004 -14.505 1.00 90.75 89 PRO A CA 1
ATOM 717 C C . PRO A 1 89 ? 1.133 -15.414 -15.724 1.00 90.75 89 PRO A C 1
ATOM 719 O O . PRO A 1 89 ? 0.498 -14.885 -16.634 1.00 90.75 89 PRO A O 1
ATOM 722 N N . GLY A 1 90 ? 2.463 -15.531 -15.743 1.00 87.88 90 GLY A N 1
ATOM 723 C CA . GLY A 1 90 ? 3.318 -15.065 -16.839 1.00 87.88 90 GLY A CA 1
ATOM 724 C C . GLY A 1 90 ? 4.003 -13.710 -16.630 1.00 87.88 90 GLY A C 1
ATOM 725 O O . GLY A 1 90 ? 4.863 -13.378 -17.441 1.00 87.88 90 GLY A O 1
ATOM 726 N N . ASP A 1 91 ? 3.689 -12.959 -15.564 1.00 91.25 91 ASP A N 1
ATOM 727 C CA . ASP A 1 91 ? 4.375 -11.684 -15.269 1.00 91.25 91 ASP A CA 1
ATOM 728 C C . ASP A 1 91 ? 5.842 -11.902 -14.874 1.00 91.25 91 ASP A C 1
ATOM 730 O O . ASP A 1 91 ? 6.736 -11.161 -15.279 1.00 91.25 91 ASP A O 1
ATOM 734 N N . LEU A 1 92 ? 6.098 -12.967 -14.118 1.00 85.00 92 LEU A N 1
ATOM 735 C CA . LEU A 1 92 ? 7.436 -13.448 -13.815 1.00 85.00 92 LEU A CA 1
ATOM 736 C C . LEU A 1 92 ? 7.720 -14.603 -14.776 1.00 85.00 92 LEU A C 1
ATOM 738 O O . LEU A 1 92 ? 7.123 -15.672 -14.649 1.00 85.00 92 LEU A O 1
ATOM 742 N N . GLY A 1 93 ? 8.584 -14.384 -15.772 1.00 74.06 93 GLY A N 1
ATOM 743 C CA . GLY A 1 93 ? 9.031 -15.464 -16.659 1.00 74.06 93 GLY A CA 1
ATOM 744 C C . GLY A 1 93 ? 9.610 -16.643 -15.862 1.00 74.06 93 GLY A C 1
ATOM 745 O O . GLY A 1 93 ? 9.968 -16.483 -14.696 1.00 74.06 93 GLY A O 1
ATOM 746 N N . ASP A 1 94 ? 9.754 -17.815 -16.490 1.00 64.56 94 ASP A N 1
ATOM 747 C CA . ASP A 1 94 ? 10.127 -19.094 -15.844 1.00 64.56 94 ASP A CA 1
ATOM 748 C C . ASP A 1 94 ? 11.458 -19.105 -15.035 1.00 64.56 94 ASP A C 1
ATOM 750 O O . ASP A 1 94 ? 11.844 -20.150 -14.516 1.00 64.56 94 ASP A O 1
ATOM 754 N N . GLY A 1 95 ? 12.183 -17.983 -14.917 1.00 57.16 95 GLY A N 1
ATOM 755 C CA . GLY A 1 95 ? 13.483 -17.868 -14.242 1.00 57.16 95 GLY A CA 1
ATOM 756 C C . GLY A 1 95 ? 13.647 -16.709 -13.248 1.00 57.16 95 GLY A C 1
ATOM 757 O O . GLY A 1 95 ? 14.773 -16.446 -12.845 1.00 57.16 95 GLY A O 1
ATOM 758 N N . ALA A 1 96 ? 12.587 -16.000 -12.841 1.00 57.06 96 ALA A N 1
ATOM 759 C CA . ALA A 1 96 ? 12.708 -14.841 -11.935 1.00 57.06 96 ALA A CA 1
ATOM 760 C C . ALA A 1 96 ? 12.839 -15.195 -10.431 1.00 57.06 96 ALA A C 1
ATOM 762 O O . ALA A 1 96 ? 12.743 -14.313 -9.584 1.00 57.06 96 ALA A O 1
ATOM 763 N N . GLY A 1 97 ? 13.025 -16.475 -10.087 1.00 51.19 97 GLY A N 1
ATOM 764 C CA . GLY A 1 97 ? 13.095 -16.955 -8.699 1.00 51.19 97 GLY A CA 1
ATOM 765 C C . GLY A 1 97 ? 14.486 -16.947 -8.052 1.00 51.19 97 GLY A C 1
ATOM 766 O O . GLY A 1 97 ? 14.583 -17.264 -6.873 1.00 51.19 97 GLY A O 1
ATOM 767 N N . ASP A 1 98 ? 15.545 -16.600 -8.787 1.00 46.03 98 ASP A N 1
ATOM 768 C CA . ASP A 1 98 ? 16.933 -16.639 -8.303 1.00 46.03 98 ASP A CA 1
ATOM 769 C C . ASP A 1 98 ? 17.561 -15.235 -8.334 1.00 46.03 98 ASP A C 1
ATOM 771 O O . ASP A 1 98 ? 18.378 -14.917 -9.196 1.00 46.03 98 ASP A O 1
ATOM 775 N N . VAL A 1 99 ? 17.173 -14.371 -7.396 1.00 51.53 99 VAL A N 1
ATOM 776 C CA . VAL A 1 99 ? 17.929 -13.147 -7.071 1.00 51.53 99 VAL A CA 1
ATOM 777 C C . VAL A 1 99 ? 18.174 -13.062 -5.565 1.00 51.53 99 VAL A C 1
ATOM 779 O O . VAL A 1 99 ? 17.827 -12.086 -4.916 1.00 51.53 99 VAL A O 1
ATOM 782 N N . ASP A 1 100 ? 18.793 -14.102 -5.006 1.00 47.75 100 ASP A N 1
ATOM 783 C CA . ASP A 1 100 ? 19.387 -14.057 -3.669 1.00 47.75 100 ASP A CA 1
ATOM 784 C C . ASP A 1 100 ? 20.909 -14.252 -3.761 1.00 47.75 100 ASP A C 1
ATOM 786 O O . ASP A 1 100 ? 21.393 -15.334 -4.095 1.00 47.75 100 ASP A O 1
ATOM 790 N N . GLY A 1 101 ? 21.652 -13.205 -3.387 1.00 48.66 101 GLY A N 1
ATOM 791 C CA . GLY A 1 101 ? 22.967 -13.327 -2.755 1.00 48.66 101 GLY A CA 1
ATOM 792 C C . GLY A 1 101 ? 24.194 -12.957 -3.590 1.00 48.66 101 GLY A C 1
ATOM 793 O O . GLY A 1 101 ? 24.812 -13.828 -4.200 1.00 48.66 101 GLY A O 1
ATOM 794 N N . GLU A 1 102 ? 24.646 -11.707 -3.456 1.00 35.19 102 GLU A N 1
ATOM 795 C CA . GLU A 1 102 ? 26.082 -11.388 -3.413 1.00 35.19 102 GLU A CA 1
ATOM 796 C C . GLU A 1 102 ? 26.391 -10.442 -2.243 1.00 35.19 102 GLU A C 1
ATOM 798 O O . GLU A 1 102 ? 25.562 -9.541 -1.972 1.00 35.19 102 GLU A O 1
#

Secondary structure (DSSP, 8-state):
-PPPGGGSS---------HHHHS-TT--EEHHHHHHHHTT--TT----HHHHHHHHHHHHHHHHHTGGGEEEEPPSSTTSPPEEEE--TTTS-TTTT-----

Foldseek 3Di:
DDDDPVVDPDDDPPDFDAQVRQFDQPDWAFLQLSLQSSVVHHSPDDDDPVVSVVSSVVSVVVCVVRVVQKDWDDAPDPPGGIIMHGDDVPPQPPPNPDDDDD